Protein AF-A0A3C0YQE0-F1 (afdb_monomer_lite)

pLDDT: mean 80.32, std 5.97, range [64.31, 87.25]

Foldseek 3Di:
DDWDADPVRWIKDDDPPPCVPVCVVVPPDDDPDPRIDTDD

Structure (mmCIF, N/CA/C/O backbone):
data_AF-A0A3C0YQE0-F1
#
_entry.id   AF-A0A3C0YQE0-F1
#
loop_
_atom_site.group_PDB
_atom_site.id
_atom_site.type_symbol
_atom_site.label_atom_id
_atom_site.label_alt_id
_atom_site.label_comp_id
_atom_site.label_asym_id
_atom_site.label_entity_id
_atom_site.label_seq_id
_atom_site.pdbx_PDB_ins_code
_atom_site.Cartn_x
_atom_site.Cartn_y
_atom_site.Cartn_z
_atom_site.occupancy
_atom_site.B_iso_or_equiv
_atom_site.auth_seq_id
_atom_site.auth_comp_id
_atom_site.auth_asym_id
_atom_site.auth_atom_id
_atom_site.pdbx_PDB_model_num
ATOM 1 N N . MET A 1 1 ? -7.984 0.741 7.737 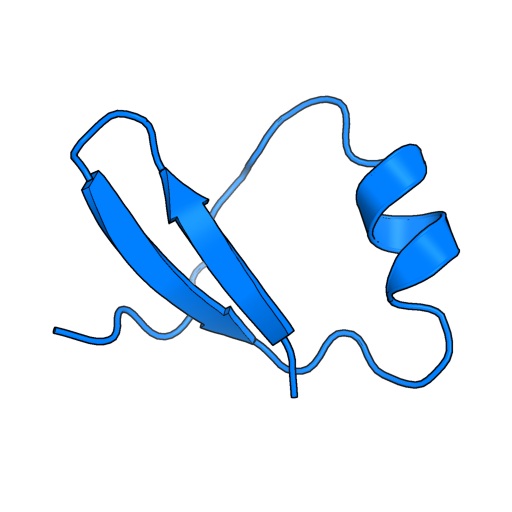1.00 72.75 1 MET A N 1
ATOM 2 C CA . MET A 1 1 ? -6.852 -0.154 7.415 1.00 72.75 1 MET A CA 1
ATOM 3 C C . MET A 1 1 ? -6.947 -0.537 5.952 1.00 72.75 1 MET A C 1
ATOM 5 O O . MET A 1 1 ? -7.953 -1.118 5.560 1.00 72.75 1 MET A O 1
ATOM 9 N N . THR A 1 2 ? -5.936 -0.190 5.155 1.00 82.88 2 THR A N 1
ATOM 10 C CA . THR A 1 2 ? -5.973 -0.332 3.693 1.00 82.88 2 THR A CA 1
ATOM 11 C C . THR A 1 2 ? -4.720 -1.049 3.199 1.00 82.88 2 THR A C 1
ATOM 13 O O . THR A 1 2 ? -3.628 -0.841 3.732 1.00 82.88 2 THR A O 1
ATOM 16 N N . PHE A 1 3 ? -4.886 -1.892 2.180 1.00 85.81 3 PHE A N 1
ATOM 17 C CA . PHE A 1 3 ? -3.811 -2.654 1.551 1.00 85.81 3 PHE A CA 1
ATOM 18 C C . PHE A 1 3 ? -3.742 -2.324 0.063 1.00 85.81 3 PHE A C 1
ATOM 20 O O . PHE A 1 3 ? -4.774 -2.174 -0.589 1.00 85.81 3 PHE A O 1
ATOM 27 N N . ILE A 1 4 ? -2.529 -2.218 -0.467 1.00 83.38 4 ILE A N 1
ATOM 28 C CA . ILE A 1 4 ? -2.256 -1.980 -1.883 1.00 83.38 4 ILE A CA 1
ATOM 29 C C . ILE A 1 4 ? -1.221 -2.991 -2.344 1.00 83.38 4 ILE A C 1
ATOM 31 O O . ILE A 1 4 ? -0.218 -3.197 -1.669 1.00 83.38 4 ILE A O 1
ATOM 35 N N . VAL A 1 5 ? -1.456 -3.602 -3.499 1.00 85.69 5 VAL A N 1
ATOM 36 C CA . VAL A 1 5 ? -0.510 -4.525 -4.128 1.00 85.69 5 VAL A CA 1
ATOM 37 C C . VAL A 1 5 ? 0.137 -3.809 -5.304 1.00 85.69 5 VAL A C 1
ATOM 39 O O . VAL A 1 5 ? -0.567 -3.238 -6.136 1.00 85.69 5 VAL A O 1
ATOM 42 N N . ASN A 1 6 ? 1.467 -3.790 -5.352 1.00 82.19 6 ASN A N 1
ATOM 43 C CA . ASN A 1 6 ? 2.198 -3.208 -6.476 1.00 82.19 6 ASN A CA 1
ATOM 44 C C . ASN A 1 6 ? 2.383 -4.229 -7.622 1.00 82.19 6 ASN A C 1
ATOM 46 O O . ASN A 1 6 ? 2.017 -5.398 -7.504 1.00 82.19 6 ASN A O 1
ATOM 50 N N . HIS A 1 7 ? 2.978 -3.789 -8.734 1.00 82.56 7 HIS A N 1
ATOM 51 C CA . HIS A 1 7 ? 3.218 -4.638 -9.910 1.00 82.56 7 HIS A CA 1
ATOM 52 C C . HIS A 1 7 ? 4.169 -5.820 -9.653 1.00 82.56 7 HIS A C 1
ATOM 54 O O . HIS A 1 7 ? 4.051 -6.841 -10.321 1.00 82.56 7 HIS A O 1
ATOM 60 N N . ASP A 1 8 ? 5.062 -5.708 -8.667 1.00 84.00 8 ASP A N 1
ATOM 61 C CA . ASP A 1 8 ? 5.947 -6.789 -8.210 1.00 84.00 8 ASP A CA 1
ATOM 62 C C . ASP A 1 8 ? 5.235 -7.814 -7.303 1.00 84.00 8 ASP A C 1
ATOM 64 O O . ASP A 1 8 ? 5.865 -8.739 -6.793 1.00 84.00 8 ASP A O 1
ATOM 68 N N . GLY A 1 9 ? 3.930 -7.654 -7.054 1.00 85.44 9 GLY A N 1
ATOM 69 C CA . GLY A 1 9 ? 3.170 -8.514 -6.143 1.00 85.44 9 GLY A CA 1
ATOM 70 C C . GLY A 1 9 ? 3.450 -8.244 -4.662 1.00 85.44 9 GLY A C 1
ATOM 71 O O . GLY A 1 9 ? 3.055 -9.026 -3.801 1.00 85.44 9 GLY A O 1
ATOM 72 N N . VAL A 1 10 ? 4.121 -7.138 -4.340 1.00 85.69 10 VAL A N 1
ATOM 73 C CA . VAL A 1 10 ? 4.390 -6.723 -2.966 1.00 85.69 10 VAL A CA 1
ATOM 74 C C . VAL A 1 10 ? 3.162 -6.040 -2.384 1.00 85.69 10 VAL A C 1
ATOM 76 O O . VAL A 1 10 ? 2.643 -5.073 -2.949 1.00 85.69 10 VAL A O 1
ATOM 79 N N . VAL A 1 11 ? 2.743 -6.509 -1.211 1.00 87.25 11 VAL A N 1
ATOM 80 C CA . VAL A 1 11 ? 1.659 -5.901 -0.446 1.00 87.25 11 VAL A CA 1
ATOM 81 C C . VAL A 1 11 ? 2.219 -4.788 0.433 1.00 87.25 11 VAL A C 1
ATOM 83 O O . VAL A 1 11 ? 3.187 -4.952 1.172 1.00 87.25 11 VAL A O 1
ATOM 86 N N . TYR A 1 12 ? 1.584 -3.631 0.372 1.00 86.00 12 TYR A N 1
ATOM 87 C CA . TYR A 1 12 ? 1.839 -2.503 1.245 1.00 86.00 12 TYR A CA 1
ATOM 88 C C . TYR A 1 12 ? 0.581 -2.189 2.030 1.00 86.00 12 TYR A C 1
ATOM 90 O O . TYR A 1 12 ? -0.528 -2.222 1.500 1.00 86.00 12 TYR A O 1
ATOM 98 N N . GLN A 1 13 ? 0.760 -1.846 3.293 1.00 85.38 13 GLN A N 1
ATOM 99 C CA . GLN A 1 13 ? -0.311 -1.429 4.173 1.00 85.38 13 GLN A CA 1
ATOM 100 C C . GLN A 1 13 ? -0.093 0.018 4.584 1.00 85.38 13 GLN A C 1
ATOM 102 O O . GLN A 1 13 ? 1.009 0.433 4.955 1.00 85.38 13 GLN A O 1
ATOM 107 N N . LYS A 1 14 ? -1.183 0.778 4.536 1.00 84.25 14 LYS A N 1
ATOM 108 C CA . LYS A 1 14 ? -1.269 2.115 5.108 1.00 84.25 14 LYS A CA 1
ATOM 109 C C . LYS A 1 14 ? -2.708 2.396 5.483 1.00 84.25 14 LYS A C 1
ATOM 111 O O . LYS A 1 14 ? -3.632 2.005 4.775 1.00 84.25 14 LYS A O 1
ATOM 116 N N . ASP A 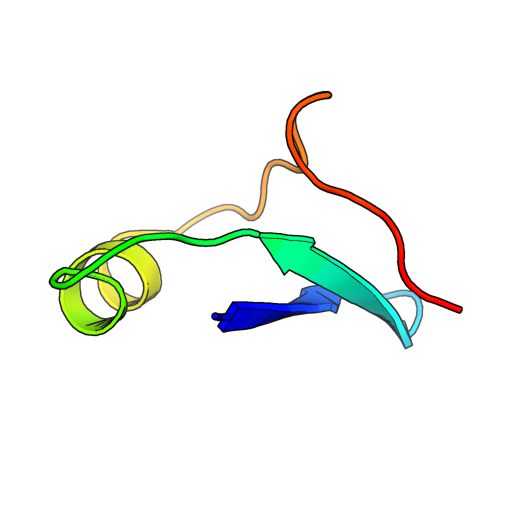1 15 ? -2.907 3.082 6.595 1.00 84.88 15 ASP A N 1
ATOM 117 C CA . ASP A 1 15 ? -4.220 3.626 6.898 1.00 84.88 15 ASP A CA 1
ATOM 118 C C . ASP A 1 15 ? -4.401 4.949 6.144 1.00 84.88 15 ASP A C 1
ATOM 120 O O . ASP A 1 15 ? -3.672 5.912 6.373 1.00 84.88 15 ASP A O 1
ATOM 124 N N . LEU A 1 16 ? -5.326 4.961 5.181 1.00 78.69 16 LEU A N 1
ATOM 125 C CA . LEU A 1 16 ? -5.705 6.163 4.429 1.00 78.69 16 LEU A CA 1
ATOM 126 C C . LEU A 1 16 ? -6.920 6.873 5.060 1.00 78.69 16 LEU A C 1
ATOM 128 O O . LEU A 1 16 ? -7.425 7.846 4.498 1.00 78.69 16 LEU A O 1
ATOM 132 N N . GLY A 1 17 ? -7.391 6.392 6.216 1.00 83.31 17 GLY A N 1
ATOM 133 C CA . GLY A 1 17 ? -8.548 6.917 6.924 1.00 83.31 17 GLY A CA 1
ATOM 134 C C . GLY A 1 17 ? -9.879 6.743 6.186 1.00 83.31 17 GLY A C 1
ATOM 135 O O . GLY A 1 17 ? -10.034 5.963 5.244 1.00 83.31 17 GLY A O 1
ATOM 136 N N . GLU A 1 18 ? -10.857 7.515 6.636 1.00 83.50 18 GLU A N 1
ATOM 137 C CA . GLU A 1 18 ? -12.270 7.502 6.222 1.00 83.50 18 GLU A CA 1
ATOM 138 C C . GLU A 1 18 ? -12.454 7.739 4.713 1.00 83.50 18 GLU A C 1
ATOM 140 O O . GLU A 1 18 ? -13.351 7.187 4.081 1.00 83.50 18 GLU A O 1
ATOM 145 N N . ASN A 1 19 ? -11.545 8.513 4.113 1.00 84.38 19 ASN A N 1
ATOM 146 C CA . ASN A 1 19 ? -11.587 8.924 2.709 1.00 84.38 19 ASN A CA 1
ATOM 147 C C . ASN A 1 19 ? -10.791 7.997 1.777 1.00 84.38 19 ASN A C 1
ATOM 149 O O . ASN A 1 19 ? -10.442 8.385 0.659 1.00 84.38 19 ASN 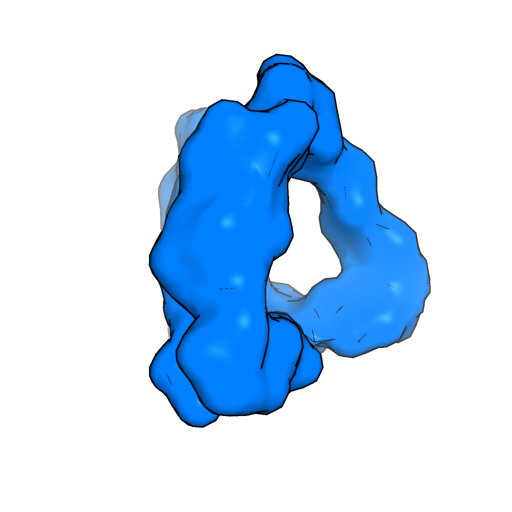A O 1
ATOM 153 N N . THR A 1 20 ? -10.516 6.762 2.214 1.00 83.50 20 THR A N 1
ATOM 154 C CA . THR A 1 20 ? -9.765 5.761 1.438 1.00 83.50 20 THR A CA 1
ATOM 155 C C . THR A 1 20 ? -10.296 5.618 0.006 1.00 83.50 20 THR A C 1
ATOM 157 O O . THR A 1 20 ? -9.502 5.569 -0.929 1.00 83.50 20 THR A O 1
ATOM 160 N N . GLY A 1 21 ? -11.621 5.595 -0.190 1.00 82.81 21 GLY A N 1
ATOM 161 C CA . GLY A 1 21 ? -12.228 5.434 -1.517 1.00 82.81 21 GLY A CA 1
ATOM 162 C C . GLY A 1 21 ? -11.906 6.581 -2.482 1.00 82.81 21 GLY A C 1
ATOM 163 O O . GLY A 1 21 ? -11.474 6.335 -3.606 1.00 82.81 21 GLY A O 1
ATOM 164 N N . GLN A 1 22 ? -12.043 7.835 -2.039 1.00 86.12 22 GLN A N 1
ATOM 165 C CA . GLN A 1 22 ? -11.725 9.006 -2.868 1.00 86.12 22 GLN A CA 1
ATOM 166 C C . GLN A 1 22 ? -10.220 9.149 -3.116 1.00 86.12 22 GLN A C 1
ATOM 168 O O . GLN A 1 22 ? -9.808 9.497 -4.224 1.00 86.12 22 GLN A O 1
ATOM 173 N N . GLN A 1 23 ? -9.400 8.856 -2.103 1.00 81.56 23 GLN A N 1
ATOM 174 C CA . GLN A 1 23 ? -7.941 8.832 -2.220 1.00 81.56 23 GLN A CA 1
ATOM 175 C C . GLN A 1 23 ? -7.501 7.804 -3.266 1.00 81.56 23 GLN A C 1
ATOM 177 O O . GLN A 1 23 ? -6.771 8.151 -4.190 1.00 81.56 23 GLN A O 1
ATOM 182 N N . ALA A 1 24 ? -8.016 6.574 -3.187 1.00 81.25 24 ALA A N 1
ATOM 183 C CA . ALA A 1 24 ? -7.708 5.517 -4.146 1.00 81.25 24 ALA A CA 1
ATOM 184 C C . ALA A 1 24 ? -8.156 5.875 -5.573 1.00 81.25 24 ALA A C 1
ATOM 186 O O . ALA A 1 24 ? -7.404 5.656 -6.515 1.00 81.25 24 ALA A O 1
ATOM 187 N N . GLN A 1 25 ? -9.339 6.477 -5.738 1.00 82.50 25 GLN A N 1
ATOM 188 C CA . GLN A 1 25 ? -9.838 6.911 -7.051 1.00 82.50 25 GLN A CA 1
ATOM 189 C C . GLN A 1 25 ? -9.040 8.074 -7.657 1.00 82.50 25 GLN A C 1
ATOM 191 O O . GLN A 1 25 ? -8.905 8.164 -8.875 1.00 82.50 25 GLN A O 1
ATOM 196 N N . THR A 1 26 ? -8.511 8.968 -6.821 1.00 83.75 26 THR A N 1
ATOM 197 C CA . THR A 1 26 ? -7.716 10.124 -7.271 1.00 83.75 26 THR A CA 1
ATOM 198 C C . THR A 1 26 ? -6.249 9.748 -7.524 1.00 83.75 26 THR A C 1
ATOM 200 O O . THR A 1 26 ? -5.533 10.458 -8.236 1.00 83.75 26 THR A O 1
ATOM 203 N N . MET A 1 27 ? -5.781 8.625 -6.972 1.00 77.69 27 MET A N 1
ATOM 204 C CA . MET A 1 27 ? -4.392 8.187 -7.059 1.00 77.69 27 MET A CA 1
ATOM 205 C C . MET A 1 27 ? -4.061 7.635 -8.454 1.00 77.69 27 MET A C 1
ATOM 207 O O . MET A 1 27 ? -4.249 6.460 -8.747 1.00 77.69 27 MET A O 1
ATOM 211 N N . LYS A 1 28 ? -3.538 8.503 -9.328 1.00 77.25 28 LYS A N 1
ATOM 212 C CA . LYS A 1 28 ? -3.114 8.143 -10.697 1.00 77.25 28 LYS A CA 1
ATOM 213 C C . LYS A 1 28 ? -1.763 7.431 -10.764 1.00 77.25 28 LYS A C 1
ATOM 215 O O . LYS A 1 28 ? -1.510 6.682 -11.700 1.00 77.25 28 LYS A O 1
ATOM 220 N N . LEU A 1 29 ? -0.887 7.707 -9.803 1.00 73.38 29 LEU A N 1
ATOM 221 C CA . LEU A 1 29 ? 0.451 7.138 -9.700 1.00 73.38 29 LEU A CA 1
ATOM 222 C C . LEU A 1 29 ? 0.638 6.624 -8.281 1.00 73.38 29 LEU A C 1
ATOM 224 O O . LEU A 1 29 ? 0.484 7.366 -7.310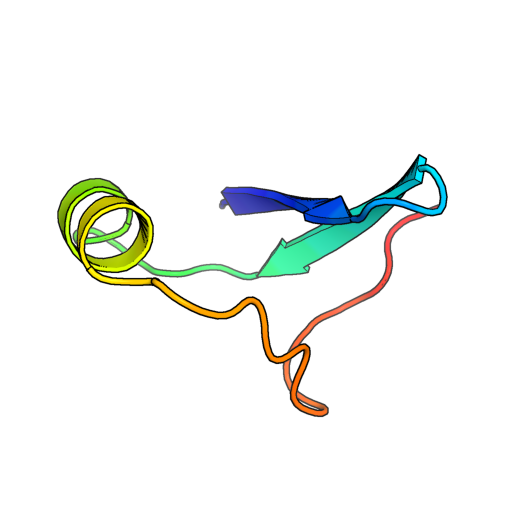 1.00 73.38 29 LEU A O 1
ATOM 228 N N . TYR A 1 30 ? 0.966 5.344 -8.178 1.00 68.88 30 TYR A N 1
ATOM 229 C CA . TYR A 1 30 ? 1.358 4.735 -6.923 1.00 68.88 30 TYR A CA 1
ATOM 230 C C . 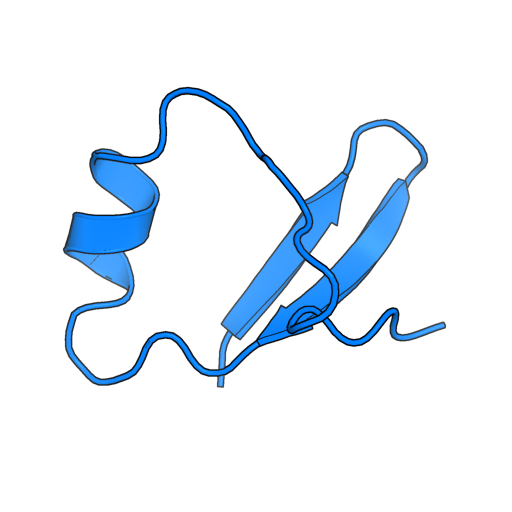TYR A 1 30 ? 2.776 5.203 -6.568 1.00 68.88 30 TYR A C 1
ATOM 232 O O . TYR A 1 30 ? 3.743 4.760 -7.184 1.00 68.88 30 TYR A O 1
ATOM 240 N N . ASN A 1 31 ? 2.895 6.116 -5.598 1.00 69.44 31 ASN A N 1
ATOM 241 C CA . ASN A 1 31 ? 4.179 6.520 -5.024 1.00 69.44 31 ASN A CA 1
ATOM 242 C C . ASN A 1 31 ? 4.279 5.996 -3.580 1.00 69.44 31 ASN A C 1
ATOM 244 O O . ASN A 1 31 ? 3.696 6.598 -2.668 1.00 69.44 31 ASN A O 1
ATOM 248 N N . PRO A 1 32 ? 4.955 4.858 -3.348 1.00 66.38 32 PRO A N 1
ATOM 249 C CA . PRO A 1 32 ? 5.202 4.355 -2.009 1.00 66.38 32 PRO A CA 1
ATOM 250 C C . PRO A 1 32 ? 6.251 5.232 -1.318 1.00 66.38 32 PRO A C 1
ATOM 252 O O . PRO A 1 32 ? 7.437 4.920 -1.279 1.00 66.38 32 PRO A O 1
ATOM 255 N N . ASP A 1 33 ? 5.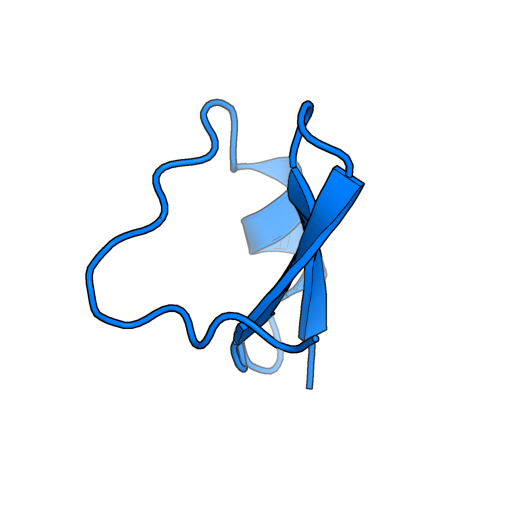812 6.359 -0.766 1.00 72.19 33 ASP A N 1
ATOM 256 C CA . ASP A 1 33 ? 6.602 7.133 0.188 1.00 72.19 33 ASP A CA 1
ATOM 257 C C . ASP A 1 33 ? 7.031 6.277 1.394 1.00 72.19 33 ASP A C 1
ATOM 259 O O . ASP A 1 33 ? 6.417 5.257 1.711 1.00 72.19 33 ASP A O 1
ATOM 263 N N . LYS A 1 34 ? 8.019 6.749 2.166 1.00 70.56 34 LYS A N 1
ATOM 264 C CA . LYS A 1 34 ? 8.536 6.063 3.376 1.00 70.56 34 LYS A CA 1
ATOM 265 C C . LYS A 1 34 ? 7.489 5.800 4.474 1.00 70.56 34 LYS A C 1
ATOM 267 O O . LYS A 1 34 ? 7.795 5.174 5.480 1.00 70.56 34 LYS A O 1
ATOM 272 N N . THR A 1 35 ? 6.274 6.313 4.300 1.00 75.88 35 THR A N 1
ATOM 273 C CA . THR A 1 35 ? 5.132 6.115 5.202 1.00 75.88 35 THR A CA 1
ATOM 274 C C . THR A 1 35 ? 4.350 4.831 4.918 1.00 75.88 35 THR A C 1
ATOM 276 O O . THR A 1 35 ? 3.437 4.506 5.673 1.00 75.88 35 THR A O 1
ATOM 279 N N . TRP A 1 36 ? 4.661 4.120 3.832 1.00 81.62 36 TRP A N 1
ATOM 280 C CA . TRP A 1 36 ? 4.051 2.836 3.503 1.00 81.62 36 TRP A CA 1
ATOM 281 C C . TRP A 1 36 ? 4.831 1.692 4.140 1.00 81.62 36 TRP A C 1
ATOM 283 O O . TRP A 1 36 ? 6.038 1.560 3.937 1.00 81.62 36 TRP A O 1
ATOM 293 N N . THR A 1 37 ? 4.127 0.824 4.861 1.00 82.88 37 THR A N 1
ATOM 294 C CA . THR A 1 37 ? 4.730 -0.371 5.449 1.00 82.88 37 THR A CA 1
ATOM 295 C C . THR A 1 37 ? 4.567 -1.525 4.475 1.00 82.88 37 THR A C 1
ATOM 297 O O . THR A 1 37 ? 3.445 -1.912 4.151 1.00 82.88 37 THR A O 1
ATOM 300 N N . LYS A 1 38 ? 5.679 -2.083 3.991 1.00 83.75 38 LYS A N 1
ATOM 301 C CA . LYS A 1 38 ? 5.658 -3.340 3.237 1.00 83.75 38 LYS A CA 1
ATOM 302 C C . LYS A 1 38 ? 5.232 -4.464 4.181 1.00 83.75 38 LYS A C 1
ATOM 304 O O . LYS A 1 38 ? 5.867 -4.661 5.214 1.00 83.75 38 LYS A O 1
ATOM 309 N N . ILE A 1 39 ? 4.177 -5.182 3.819 1.00 79.00 39 ILE A N 1
ATOM 310 C CA . ILE A 1 39 ? 3.722 -6.382 4.516 1.00 79.00 39 ILE A CA 1
ATOM 311 C C . ILE A 1 39 ? 4.112 -7.571 3.641 1.00 79.00 39 ILE A C 1
ATOM 313 O O . ILE A 1 39 ? 3.883 -7.550 2.431 1.00 79.00 39 ILE A O 1
ATOM 317 N N . GLN A 1 40 ? 4.778 -8.553 4.241 1.00 64.31 40 GLN A N 1
ATOM 318 C CA . GLN A 1 40 ? 5.156 -9.797 3.572 1.00 64.31 40 GLN A CA 1
ATOM 319 C C . GLN A 1 40 ? 4.108 -10.871 3.837 1.00 64.31 40 GLN A C 1
ATOM 321 O O . GLN A 1 40 ? 3.622 -10.921 4.990 1.00 64.31 40 GLN A O 1
#

Radius of gyration: 9.92 Å; chains: 1; bounding box: 21×20×18 Å

Sequence (40 aa):
MTFIVNHDGVVYQKDLGENTGQQAQTMKLYNPDKTWTKIQ

Secondary structure (DSSP, 8-state):
-EEEE-TTS-EEEE---TTHHHHHHH--S----TTPEEE-